Protein AF-A0A1V6X4Z8-F1 (afdb_monomer_lite)

Radius of gyration: 15.64 Å; chains: 1; bounding box: 37×30×47 Å

InterPro domains:
  IPR036249 Thioredoxin-like superfamily [SSF52833] (10-102)

Secondary structure (DSSP, 8-state):
-HHHHHHHHHHHHHHHTTT----------TTSHHHHHHHHHHHHHHHH-GGGHHHHHHHHHHHGGGGSHHHHTT--HHHHHHHHHHHHHHTT--HHHHHHHHPPPSS--TT-

Structure (mmCIF, N/CA/C/O backbone):
data_AF-A0A1V6X4Z8-F1
#
_entry.id   AF-A0A1V6X4Z8-F1
#
loop_
_atom_site.group_PDB
_atom_site.id
_atom_site.type_symbol
_atom_site.label_atom_id
_atom_site.label_alt_id
_atom_site.label_comp_id
_atom_site.label_asym_id
_atom_site.label_entity_id
_atom_site.label_seq_id
_atom_site.pdbx_PDB_ins_code
_atom_site.Cartn_x
_atom_site.Cartn_y
_atom_site.Cartn_z
_atom_site.occupancy
_atom_site.B_iso_or_equiv
_atom_site.auth_seq_id
_atom_site.auth_comp_id
_atom_site.auth_asym_id
_atom_site.auth_atom_id
_atom_site.pdbx_PDB_model_num
ATOM 1 N N . MET A 1 1 ? -2.465 15.515 10.357 1.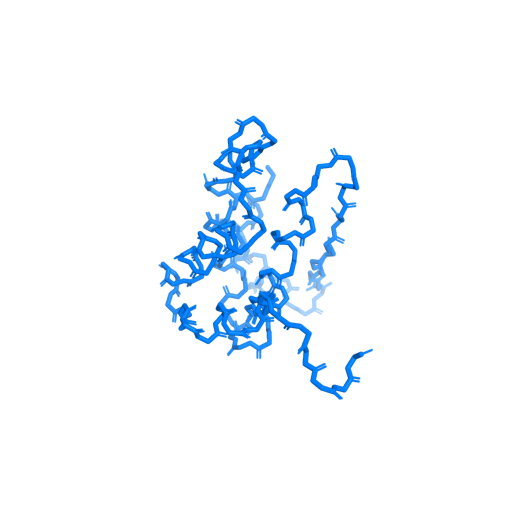00 78.69 1 MET A N 1
ATOM 2 C CA . MET A 1 1 ? -3.866 15.047 10.347 1.00 78.69 1 MET A CA 1
ATOM 3 C C . MET A 1 1 ? -3.973 13.530 10.494 1.00 78.69 1 MET A C 1
ATOM 5 O O . MET A 1 1 ? -4.491 13.110 11.516 1.00 78.69 1 MET A O 1
ATOM 9 N N . PHE A 1 2 ? -3.448 12.708 9.569 1.00 87.94 2 PHE A N 1
ATOM 10 C CA . PHE A 1 2 ? -3.600 11.241 9.659 1.00 87.94 2 PHE A CA 1
ATOM 11 C C . PHE A 1 2 ? -3.099 10.641 10.985 1.00 87.94 2 PHE A C 1
ATOM 13 O O . PHE A 1 2 ? -3.842 9.923 11.639 1.00 87.94 2 PHE A O 1
ATOM 20 N N . ASN A 1 3 ? -1.889 10.996 11.436 1.00 86.38 3 ASN A N 1
ATOM 21 C CA . ASN A 1 3 ? -1.339 10.481 12.701 1.00 86.38 3 ASN A CA 1
ATOM 22 C C . ASN A 1 3 ? -2.228 10.803 13.909 1.00 86.38 3 ASN A C 1
ATOM 24 O O . ASN A 1 3 ? -2.407 9.960 14.777 1.00 86.38 3 ASN A O 1
ATOM 28 N N . THR A 1 4 ? -2.807 12.005 13.946 1.00 89.44 4 THR A N 1
ATOM 29 C CA . THR A 1 4 ? -3.739 12.420 14.999 1.00 89.44 4 THR A CA 1
ATOM 30 C C . THR A 1 4 ? -4.994 11.555 14.990 1.00 89.44 4 THR A C 1
ATOM 32 O O . THR A 1 4 ? -5.424 11.098 16.043 1.00 89.44 4 THR A O 1
ATOM 35 N N . PHE A 1 5 ? -5.564 11.309 13.807 1.00 89.69 5 PHE A N 1
ATOM 36 C CA . PHE A 1 5 ? -6.721 10.431 13.663 1.00 89.69 5 PHE A CA 1
ATOM 37 C C . PHE A 1 5 ? -6.385 8.998 14.096 1.00 89.69 5 PHE A C 1
ATOM 39 O O . PHE A 1 5 ? -7.090 8.434 14.921 1.00 89.69 5 PHE A O 1
ATOM 46 N N . TYR A 1 6 ? -5.282 8.435 13.600 1.00 91.00 6 TYR A N 1
ATOM 47 C CA . TYR A 1 6 ? -4.884 7.064 13.910 1.00 91.00 6 TYR A CA 1
ATOM 48 C C . TYR A 1 6 ? -4.588 6.861 15.404 1.00 91.00 6 TYR A C 1
ATOM 50 O O . TYR A 1 6 ? -5.061 5.891 15.989 1.00 91.00 6 TYR A O 1
ATOM 58 N N . ALA A 1 7 ? -3.883 7.802 16.044 1.00 91.12 7 ALA A N 1
ATOM 59 C CA . ALA A 1 7 ? -3.572 7.736 17.473 1.00 91.12 7 ALA A CA 1
ATOM 60 C C . ALA A 1 7 ? -4.827 7.773 18.363 1.00 91.12 7 ALA A C 1
ATOM 62 O O . ALA A 1 7 ? -4.879 7.084 19.376 1.00 91.12 7 ALA A O 1
ATOM 63 N N . ASN A 1 8 ? -5.847 8.543 17.972 1.00 90.56 8 ASN A N 1
ATOM 64 C CA . ASN A 1 8 ? -7.102 8.663 18.723 1.00 90.56 8 ASN A CA 1
ATOM 65 C C . ASN A 1 8 ? -8.198 7.697 18.243 1.00 90.56 8 ASN A C 1
ATOM 67 O O . ASN A 1 8 ? -9.275 7.647 18.836 1.00 90.56 8 ASN A O 1
ATOM 71 N N . GLY A 1 9 ? -7.938 6.925 17.184 1.00 87.06 9 GLY A N 1
ATOM 72 C CA . GLY A 1 9 ? -8.888 5.997 16.573 1.00 87.06 9 GLY A CA 1
ATOM 73 C C . GLY A 1 9 ? -9.509 5.014 17.570 1.00 87.06 9 GLY A C 1
ATOM 74 O O . GLY A 1 9 ? -10.735 4.909 17.588 1.00 87.06 9 GLY A O 1
ATOM 75 N N . PRO A 1 10 ? -8.722 4.349 18.443 1.00 87.19 10 PRO A N 1
ATOM 76 C CA . PRO A 1 10 ? -9.264 3.459 19.469 1.00 87.19 10 PRO A CA 1
ATOM 77 C C . PRO A 1 10 ? -10.234 4.158 20.428 1.00 87.19 10 PRO A C 1
ATOM 79 O O . PRO A 1 10 ? -11.319 3.638 20.675 1.00 87.19 10 PRO A O 1
ATOM 82 N N . THR A 1 11 ? -9.894 5.359 20.906 1.00 89.44 11 THR A N 1
ATOM 83 C CA . THR A 1 11 ? -10.759 6.151 21.795 1.00 89.44 11 THR A CA 1
ATOM 84 C C . THR A 1 11 ? -12.074 6.512 21.110 1.00 89.44 11 THR A C 1
ATOM 86 O O . THR A 1 11 ? -13.146 6.348 21.689 1.00 89.44 11 THR A O 1
ATOM 89 N N . VAL A 1 12 ? -12.003 6.964 19.854 1.00 88.50 12 VAL A N 1
ATOM 90 C CA . VAL A 1 12 ? -13.185 7.320 19.059 1.00 88.50 12 VAL A CA 1
ATOM 91 C C . VAL A 1 12 ? -14.069 6.096 18.814 1.00 88.50 12 VAL A C 1
ATOM 93 O O . VAL A 1 12 ? -15.282 6.173 19.001 1.00 88.50 12 VAL A O 1
ATOM 96 N N . ALA A 1 13 ? -13.474 4.959 18.448 1.00 87.25 13 ALA A N 1
ATOM 97 C CA . ALA A 1 13 ? -14.202 3.711 18.257 1.00 87.25 13 ALA A CA 1
ATOM 98 C C . ALA A 1 13 ? -14.869 3.249 19.562 1.00 87.25 13 ALA A C 1
ATOM 100 O O . ALA A 1 13 ? -16.049 2.924 19.554 1.00 87.25 13 ALA A O 1
ATOM 101 N N . GLN A 1 14 ? -14.159 3.281 20.692 1.00 90.88 14 GLN A N 1
ATOM 102 C CA . GLN A 1 14 ? -14.699 2.855 21.984 1.00 90.88 14 GLN A CA 1
ATOM 103 C C . GLN A 1 14 ? -15.866 3.734 22.458 1.00 90.88 14 GLN A C 1
ATOM 105 O O . GLN A 1 14 ? -16.848 3.215 22.981 1.00 90.88 14 GLN A O 1
ATOM 110 N N . GLN A 1 15 ? -15.769 5.055 22.289 1.00 94.62 15 GLN A N 1
ATOM 111 C CA . GLN A 1 15 ? -16.773 5.995 22.801 1.00 94.62 15 GLN A CA 1
ATOM 112 C C . GLN A 1 15 ? -17.981 6.170 21.871 1.00 94.62 15 GLN A C 1
ATOM 114 O O . GLN A 1 15 ? -19.080 6.455 22.347 1.00 94.62 15 GLN A O 1
ATOM 119 N N . TYR A 1 16 ? -17.793 6.021 20.555 1.00 94.06 16 TYR A N 1
ATOM 120 C CA . TYR A 1 16 ? -18.787 6.432 19.560 1.00 94.06 16 TYR A CA 1
ATOM 121 C C . TYR A 1 16 ? -19.139 5.355 18.526 1.00 94.06 16 TYR A C 1
ATOM 123 O O . TYR A 1 16 ? -19.816 5.681 17.552 1.00 94.06 16 TYR A O 1
ATOM 131 N N . CYS A 1 17 ? -18.756 4.084 18.714 1.00 91.31 17 CYS A N 1
ATOM 132 C CA . CYS A 1 17 ? -19.006 3.011 17.733 1.00 91.31 17 CYS A CA 1
ATOM 133 C C . CYS A 1 17 ? -20.463 2.901 17.256 1.00 91.31 17 CYS A C 1
ATOM 135 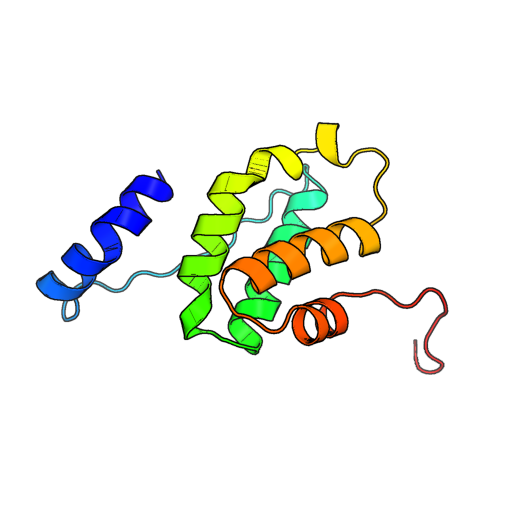O O . CYS A 1 17 ? -20.691 2.558 16.102 1.00 91.31 17 CYS A O 1
ATOM 137 N N . SER A 1 18 ? -21.448 3.205 18.109 1.00 94.88 18 SER A N 1
ATOM 138 C CA . SER A 1 18 ? -22.870 3.113 17.754 1.00 94.88 18 SER A CA 1
ATOM 139 C C . SER A 1 18 ? -23.435 4.364 17.066 1.00 94.88 18 SER A C 1
ATOM 141 O O . SER A 1 18 ? -24.593 4.357 16.659 1.00 94.88 18 SER A O 1
ATOM 143 N N . ARG A 1 19 ? -22.666 5.459 16.986 1.00 96.06 19 ARG A N 1
ATOM 144 C CA . ARG A 1 19 ? -23.124 6.769 16.473 1.00 96.06 19 ARG A CA 1
ATOM 145 C C . ARG A 1 19 ? -22.238 7.338 15.369 1.00 96.06 19 ARG A C 1
ATOM 147 O O . ARG A 1 19 ? -22.639 8.287 14.705 1.00 96.06 19 ARG A O 1
ATOM 154 N N . LEU A 1 20 ? -21.034 6.798 15.198 1.00 91.75 20 LEU A N 1
ATOM 155 C CA . LEU A 1 20 ? -20.039 7.295 14.264 1.00 91.75 20 LEU A CA 1
ATOM 156 C C . LEU A 1 20 ? -19.463 6.143 13.446 1.00 91.75 20 LEU A C 1
ATOM 158 O O . LEU A 1 20 ? -18.920 5.184 13.991 1.00 91.75 20 LEU A O 1
ATOM 162 N N . GLN A 1 21 ? -19.505 6.299 12.127 1.00 90.75 21 GLN A N 1
ATOM 163 C CA . GLN A 1 21 ? -18.805 5.439 11.185 1.00 90.75 21 GLN A CA 1
ATOM 164 C C . GLN A 1 21 ? -17.707 6.241 10.492 1.00 90.75 21 GLN A C 1
ATOM 166 O O . GLN A 1 21 ? -17.946 7.338 9.989 1.00 90.75 21 GLN A O 1
ATOM 171 N N . VAL A 1 22 ? -16.502 5.675 10.431 1.00 88.94 22 VAL A N 1
ATOM 172 C CA . VAL A 1 22 ? -15.396 6.261 9.672 1.00 88.94 22 VAL A CA 1
ATOM 173 C C . VAL A 1 22 ? -15.273 5.558 8.329 1.00 88.94 22 VAL A C 1
ATOM 175 O O . VAL A 1 22 ? -15.176 4.335 8.265 1.00 88.94 22 VAL A O 1
ATOM 178 N N . ILE A 1 23 ? -15.223 6.348 7.258 1.00 90.50 23 ILE A N 1
ATOM 179 C CA . ILE A 1 23 ? -15.006 5.869 5.893 1.00 90.50 23 ILE A CA 1
ATOM 180 C C . ILE A 1 23 ? -13.708 6.487 5.373 1.00 90.50 23 ILE A C 1
ATOM 182 O O . ILE A 1 23 ? -13.598 7.707 5.259 1.00 90.50 23 ILE A O 1
ATOM 186 N N . PHE A 1 24 ? -12.730 5.649 5.030 1.00 91.62 24 PHE A N 1
ATOM 187 C CA . PHE A 1 24 ? -11.522 6.094 4.339 1.00 91.62 24 PHE A CA 1
ATOM 188 C C . PHE A 1 24 ? -11.776 6.118 2.830 1.00 91.62 24 PHE A C 1
ATOM 190 O O . PHE A 1 24 ? -12.015 5.074 2.224 1.00 91.62 24 PHE A O 1
ATOM 197 N N . ARG A 1 25 ? -11.725 7.303 2.214 1.00 93.81 25 ARG A N 1
ATOM 198 C CA . ARG A 1 25 ? -11.840 7.463 0.758 1.00 93.81 25 ARG A CA 1
ATOM 199 C C . ARG A 1 25 ? -10.483 7.836 0.180 1.00 93.81 25 ARG A C 1
ATOM 201 O O . ARG A 1 25 ? -9.922 8.870 0.529 1.00 93.81 25 ARG A O 1
ATOM 208 N N . GLN A 1 26 ? -9.962 6.971 -0.682 1.00 92.56 26 GLN A N 1
ATOM 209 C CA . GLN A 1 26 ? -8.709 7.215 -1.389 1.00 92.56 26 GLN A CA 1
ATOM 210 C C . GLN A 1 26 ? -8.908 8.370 -2.379 1.00 92.56 26 GLN A C 1
ATOM 212 O O . GLN A 1 26 ? -9.810 8.301 -3.210 1.00 92.56 26 GLN A O 1
ATOM 217 N N . GLN A 1 27 ? -8.083 9.415 -2.288 1.00 94.69 27 GLN A N 1
ATOM 218 C CA . GLN A 1 27 ? -8.085 10.531 -3.234 1.00 94.69 27 GLN A CA 1
ATOM 219 C C . GLN A 1 27 ? -6.817 10.468 -4.080 1.00 94.69 27 GLN A C 1
ATOM 221 O O . GLN A 1 27 ? -5.772 10.975 -3.674 1.00 94.69 27 GLN A O 1
ATOM 226 N N . ILE A 1 28 ? -6.929 9.853 -5.256 1.00 95.06 28 ILE A N 1
ATOM 227 C CA . ILE A 1 28 ? -5.823 9.771 -6.210 1.00 95.06 28 ILE A CA 1
ATOM 228 C C . ILE A 1 28 ? -5.555 11.176 -6.757 1.00 95.06 28 ILE A C 1
ATOM 230 O O . ILE A 1 28 ? -6.467 11.854 -7.233 1.00 95.06 28 ILE A O 1
ATOM 234 N N . GLN A 1 29 ? -4.303 11.617 -6.676 1.00 93.81 29 GLN A N 1
ATOM 235 C CA . GLN A 1 29 ? -3.848 12.897 -7.213 1.00 93.81 29 GLN A CA 1
ATOM 236 C C . GLN A 1 29 ? -3.099 12.637 -8.525 1.00 93.81 29 GLN A C 1
ATOM 238 O O . GLN A 1 29 ? -1.932 12.255 -8.477 1.00 93.81 29 GLN A O 1
ATOM 243 N N . PRO A 1 30 ? -3.734 12.812 -9.700 1.00 92.06 30 PRO A N 1
ATOM 244 C CA . PRO A 1 30 ? -3.182 12.350 -10.978 1.00 92.06 30 PRO A CA 1
ATOM 245 C C . PRO A 1 30 ? -1.889 13.061 -11.403 1.00 92.06 30 PRO A C 1
ATOM 247 O O . PRO A 1 30 ? -1.165 12.550 -12.250 1.00 92.06 30 PRO A O 1
ATOM 250 N N . TRP A 1 31 ? -1.571 14.212 -10.806 1.00 94.50 31 TRP A N 1
ATOM 251 C CA . TRP A 1 31 ? -0.304 14.917 -11.019 1.00 94.50 31 TRP A CA 1
ATOM 252 C C . TRP A 1 31 ? 0.874 14.331 -10.216 1.00 94.50 31 TRP A C 1
ATOM 254 O O . TRP A 1 31 ? 2.005 14.758 -10.420 1.00 94.50 31 TRP A O 1
ATOM 264 N N . HIS A 1 32 ? 0.627 13.351 -9.340 1.00 95.19 32 HIS A N 1
ATOM 265 C CA . HIS A 1 32 ? 1.646 12.575 -8.629 1.00 95.19 32 HIS A CA 1
ATOM 266 C C . HIS A 1 32 ? 1.532 11.094 -9.037 1.00 95.19 32 HIS A C 1
ATOM 268 O O . HIS A 1 32 ? 0.694 10.378 -8.481 1.00 95.19 32 HIS A O 1
ATOM 274 N N . PRO A 1 33 ? 2.350 10.586 -9.981 1.00 93.88 33 PRO A N 1
ATOM 275 C CA . PRO A 1 33 ? 2.225 9.216 -10.496 1.00 93.88 33 PRO A CA 1
ATOM 276 C C . PRO A 1 33 ? 2.256 8.128 -9.412 1.00 93.88 33 PRO A C 1
ATOM 278 O O . PRO A 1 33 ? 1.548 7.123 -9.498 1.00 93.88 33 PRO A O 1
ATOM 281 N N . SER A 1 34 ? 3.031 8.345 -8.348 1.00 95.81 34 SER A N 1
ATOM 282 C CA . SER A 1 34 ? 3.126 7.423 -7.213 1.00 95.81 34 SER A CA 1
ATOM 283 C C . SER A 1 34 ? 1.856 7.349 -6.361 1.00 95.81 34 SER A C 1
ATOM 285 O O . SER A 1 34 ? 1.685 6.376 -5.623 1.00 95.81 34 SER A O 1
ATOM 287 N N . SER A 1 35 ? 0.946 8.328 -6.470 1.00 96.62 35 SER A N 1
ATOM 288 C CA . SER A 1 35 ? -0.333 8.338 -5.755 1.00 96.62 35 SER A CA 1
ATOM 289 C C . SER A 1 35 ? -1.150 7.100 -6.110 1.00 96.62 35 SER A C 1
ATOM 291 O O . SER A 1 35 ? -1.552 6.363 -5.210 1.00 96.62 35 SER A O 1
ATOM 293 N N . THR A 1 36 ? -1.320 6.810 -7.403 1.00 97.12 36 THR A N 1
ATOM 294 C CA . THR A 1 36 ? -2.038 5.614 -7.867 1.00 97.12 36 THR A CA 1
ATOM 295 C C . THR A 1 36 ? -1.430 4.342 -7.280 1.00 97.12 36 THR A C 1
ATOM 297 O O . THR A 1 36 ? -2.154 3.536 -6.700 1.00 97.12 36 THR A O 1
ATOM 300 N N . LEU A 1 37 ? -0.099 4.216 -7.319 1.00 97.94 37 LEU A N 1
ATOM 301 C CA . LEU A 1 37 ? 0.612 3.026 -6.838 1.00 97.94 37 LEU A CA 1
ATOM 302 C C . LEU A 1 37 ? 0.406 2.800 -5.335 1.00 97.94 37 LEU A C 1
ATOM 304 O O . LEU A 1 37 ? 0.144 1.682 -4.888 1.00 97.94 37 LEU A O 1
ATOM 308 N N . ALA A 1 38 ? 0.479 3.874 -4.546 1.00 97.81 38 ALA A N 1
ATOM 309 C CA . ALA A 1 38 ? 0.216 3.834 -3.112 1.00 97.81 38 ALA A CA 1
ATOM 310 C C . ALA A 1 38 ? -1.230 3.402 -2.802 1.00 97.81 38 ALA A C 1
ATOM 312 O O . ALA A 1 38 ? -1.462 2.622 -1.873 1.00 97.81 38 ALA A O 1
ATOM 313 N N . HIS A 1 39 ? -2.195 3.874 -3.594 1.00 97.88 39 HIS A N 1
ATOM 314 C CA . HIS A 1 39 ? -3.606 3.535 -3.429 1.00 97.88 39 HIS A CA 1
ATOM 315 C C . HIS A 1 39 ? -3.931 2.090 -3.836 1.00 97.88 39 HIS A C 1
ATOM 317 O O . HIS A 1 39 ? -4.714 1.426 -3.148 1.00 97.88 39 HIS A O 1
ATOM 323 N N . GLU A 1 40 ? -3.299 1.573 -4.892 1.00 98.19 40 GLU A N 1
ATOM 324 C CA . GLU A 1 40 ? -3.384 0.159 -5.281 1.00 98.19 40 GLU A CA 1
ATOM 325 C C . GLU A 1 40 ? -2.810 -0.748 -4.188 1.00 9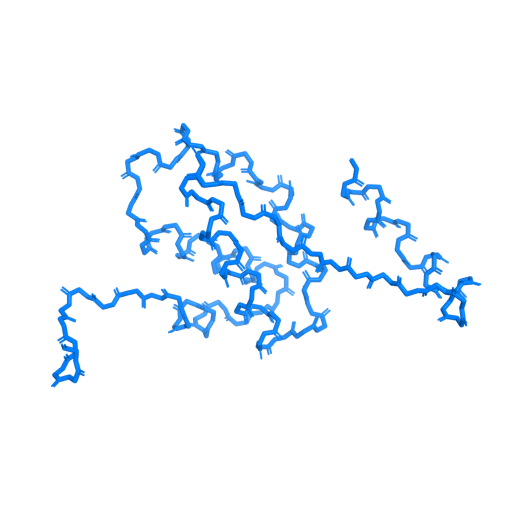8.19 40 GLU A C 1
ATOM 327 O O . GLU A 1 40 ? -3.442 -1.737 -3.821 1.00 98.19 40 GLU A O 1
ATOM 332 N N . ALA A 1 41 ? -1.674 -0.380 -3.583 1.00 98.50 41 ALA A N 1
ATOM 333 C CA . ALA A 1 41 ? -1.128 -1.122 -2.446 1.00 98.50 41 ALA A CA 1
ATOM 334 C C . ALA A 1 41 ? -2.085 -1.129 -1.240 1.00 98.50 41 ALA A C 1
ATOM 336 O O . ALA A 1 41 ? -2.268 -2.169 -0.605 1.00 98.50 41 ALA A O 1
ATOM 337 N N . GLY A 1 42 ? -2.760 -0.008 -0.960 1.00 98.19 42 GLY A N 1
ATOM 338 C CA . GLY A 1 42 ? -3.827 0.047 0.045 1.00 98.19 42 GLY A CA 1
ATOM 339 C C . GLY A 1 42 ? -4.998 -0.891 -0.268 1.00 98.19 42 GLY A C 1
ATOM 340 O O . GLY A 1 42 ? -5.485 -1.584 0.627 1.00 98.19 42 GLY A O 1
ATOM 341 N N . ALA A 1 43 ? -5.413 -0.971 -1.534 1.00 98.31 43 ALA A N 1
ATOM 342 C CA . ALA A 1 43 ? -6.459 -1.891 -1.979 1.00 98.31 43 ALA A CA 1
ATOM 343 C C . ALA A 1 43 ? -6.023 -3.366 -1.882 1.00 98.31 43 ALA A C 1
ATOM 345 O O . ALA A 1 43 ? -6.804 -4.209 -1.440 1.00 98.31 43 ALA A O 1
ATOM 346 N N . ALA A 1 44 ? -4.769 -3.680 -2.222 1.00 98.69 44 ALA A N 1
ATOM 347 C CA . ALA A 1 44 ? -4.205 -5.020 -2.065 1.00 98.69 44 ALA A CA 1
ATOM 348 C C . ALA A 1 44 ? -4.183 -5.459 -0.591 1.00 98.69 44 ALA A C 1
ATOM 350 O O . ALA A 1 44 ? -4.562 -6.588 -0.280 1.00 98.69 44 ALA A O 1
ATOM 351 N N . VAL A 1 45 ? -3.821 -4.558 0.331 1.00 98.69 45 VAL A N 1
ATOM 352 C CA . VAL A 1 45 ? -3.893 -4.831 1.776 1.00 98.69 45 VAL A CA 1
ATOM 353 C C . VAL A 1 45 ? -5.336 -5.049 2.230 1.00 98.69 45 VAL A C 1
ATOM 355 O O . VAL A 1 45 ? -5.583 -6.018 2.937 1.00 98.69 45 VAL A O 1
ATOM 358 N N . LEU A 1 46 ? -6.300 -4.229 1.791 1.00 97.81 46 LEU A N 1
ATOM 359 C CA . LEU A 1 46 ? -7.722 -4.458 2.098 1.00 97.81 46 LEU A CA 1
ATOM 360 C C . LEU A 1 46 ? -8.207 -5.835 1.634 1.00 97.81 46 LEU A C 1
ATOM 362 O O . LEU A 1 46 ? -8.981 -6.476 2.338 1.00 97.81 46 LEU A O 1
ATOM 366 N N . ARG A 1 47 ? -7.748 -6.289 0.462 1.00 98.44 47 ARG A N 1
ATOM 367 C CA . ARG A 1 47 ? -8.105 -7.598 -0.096 1.00 98.44 47 ARG A CA 1
ATOM 368 C C . ARG A 1 47 ? -7.510 -8.763 0.699 1.00 98.44 47 ARG A C 1
ATOM 370 O O . ARG A 1 47 ? -8.164 -9.793 0.817 1.00 98.44 47 ARG A O 1
ATOM 377 N N . LEU A 1 48 ? -6.275 -8.632 1.183 1.00 98.56 48 LEU A N 1
ATOM 378 C CA . LEU A 1 48 ? -5.538 -9.729 1.824 1.00 98.56 48 LEU A CA 1
ATOM 379 C C . LEU A 1 48 ? -5.691 -9.773 3.349 1.00 98.56 48 LEU A C 1
ATOM 381 O O . LEU A 1 48 ? -5.675 -10.858 3.922 1.00 98.56 48 LEU A O 1
ATOM 385 N N . ALA A 1 49 ? -5.771 -8.610 3.990 1.00 98.44 49 ALA A N 1
ATOM 386 C CA . ALA A 1 49 ? -5.725 -8.436 5.439 1.00 98.44 49 ALA A CA 1
ATOM 387 C C . ALA A 1 49 ? -6.446 -7.126 5.832 1.00 98.44 49 ALA A C 1
ATOM 389 O O . ALA A 1 49 ? -5.796 -6.136 6.195 1.00 98.44 49 ALA A O 1
ATOM 390 N N . PRO A 1 50 ? -7.787 -7.058 5.714 1.00 97.31 50 PRO A N 1
ATOM 391 C CA . PRO A 1 50 ? -8.555 -5.836 5.972 1.00 97.31 50 PRO A CA 1
ATOM 392 C C . PRO A 1 50 ? -8.335 -5.265 7.383 1.00 97.31 50 PRO A C 1
ATOM 394 O O . PRO A 1 50 ? -8.297 -4.047 7.562 1.00 97.31 50 PRO A O 1
ATOM 397 N N . GLU A 1 51 ? -8.097 -6.119 8.377 1.00 96.44 51 GLU A N 1
ATOM 398 C CA . GLU A 1 51 ? -7.764 -5.744 9.754 1.00 96.44 51 GLU A CA 1
ATOM 399 C C . GLU A 1 51 ? -6.420 -5.003 9.880 1.00 96.44 51 GLU A C 1
ATOM 401 O O . GLU A 1 51 ? -6.193 -4.278 10.851 1.00 96.44 51 GLU A O 1
ATOM 406 N N . LYS A 1 52 ? -5.536 -5.131 8.882 1.00 97.94 52 LYS A N 1
ATOM 407 C CA . LYS A 1 52 ? -4.229 -4.459 8.819 1.00 97.94 52 LYS A CA 1
ATOM 408 C C . LYS A 1 52 ? -4.253 -3.137 8.067 1.00 97.94 52 LYS A C 1
ATOM 410 O O . LYS A 1 52 ? -3.267 -2.404 8.125 1.00 97.94 52 LYS A O 1
ATOM 415 N N . PHE A 1 53 ? -5.356 -2.782 7.409 1.00 96.75 53 PHE A N 1
ATOM 416 C CA . PHE A 1 53 ? -5.422 -1.600 6.547 1.00 96.75 53 PHE A CA 1
ATOM 417 C C . PHE A 1 53 ? -5.015 -0.296 7.249 1.00 96.75 53 PHE A C 1
ATOM 419 O O . PHE A 1 53 ? -4.239 0.494 6.706 1.00 96.75 53 PHE A O 1
ATOM 426 N N . TRP A 1 54 ? -5.499 -0.072 8.472 1.00 95.19 54 TRP A N 1
ATOM 427 C CA . TRP A 1 54 ? -5.177 1.143 9.224 1.00 95.19 54 TRP A CA 1
ATOM 428 C C . TRP A 1 54 ? -3.714 1.174 9.684 1.00 95.19 54 TRP A C 1
ATOM 430 O O . TRP A 1 54 ? -3.080 2.226 9.611 1.00 95.19 54 TRP A O 1
ATOM 440 N N . GLN A 1 55 ? -3.161 0.023 10.085 1.00 96.50 55 GLN A N 1
ATOM 441 C CA . GLN A 1 55 ? -1.744 -0.120 10.446 1.00 96.50 55 GLN A CA 1
ATOM 442 C C . GLN A 1 55 ? -0.845 0.139 9.231 1.00 96.50 55 GLN A C 1
ATOM 444 O O . GLN A 1 55 ? 0.094 0.930 9.315 1.00 96.50 55 GLN A O 1
ATOM 449 N N . PHE A 1 56 ? -1.172 -0.465 8.084 1.00 97.94 56 PHE A N 1
ATOM 450 C CA . PHE A 1 56 ? -0.490 -0.223 6.813 1.00 97.94 56 PHE A CA 1
ATOM 451 C C . PHE A 1 56 ? -0.545 1.255 6.423 1.00 97.94 56 PHE A C 1
ATOM 453 O O . PHE A 1 56 ? 0.488 1.851 6.128 1.00 97.94 56 PHE A O 1
ATOM 460 N N . SER A 1 57 ? -1.732 1.866 6.480 1.00 96.94 57 SER A N 1
ATOM 461 C CA . SER A 1 57 ? -1.906 3.284 6.168 1.00 96.94 57 SER A CA 1
ATOM 462 C C . SER A 1 57 ? -1.028 4.153 7.073 1.00 96.94 57 SER A C 1
ATOM 464 O O . SER A 1 57 ? -0.329 5.032 6.578 1.00 96.94 57 SER A O 1
ATOM 466 N N . ALA A 1 58 ? -0.971 3.875 8.379 1.00 96.06 58 ALA A N 1
ATOM 467 C CA . ALA A 1 58 ? -0.079 4.583 9.298 1.00 96.06 58 ALA A CA 1
ATOM 468 C C . ALA A 1 58 ? 1.403 4.439 8.919 1.00 96.06 58 ALA A C 1
ATOM 470 O O . ALA A 1 58 ? 2.106 5.449 8.846 1.00 96.06 58 ALA A O 1
ATOM 471 N N . ALA A 1 59 ? 1.867 3.223 8.616 1.00 97.31 59 ALA A N 1
ATOM 472 C CA . ALA A 1 59 ? 3.241 2.974 8.175 1.00 97.31 59 ALA A CA 1
ATOM 473 C C . ALA A 1 59 ? 3.567 3.689 6.847 1.00 97.31 59 ALA A C 1
ATOM 475 O O . ALA A 1 59 ? 4.642 4.279 6.684 1.00 97.31 59 ALA A O 1
ATOM 476 N N . LEU A 1 60 ? 2.615 3.714 5.913 1.00 97.19 60 LEU A N 1
ATOM 477 C CA . LEU A 1 60 ? 2.740 4.431 4.649 1.00 97.19 60 LEU A CA 1
ATOM 478 C C . LEU A 1 60 ? 2.812 5.949 4.873 1.00 97.19 60 LEU A C 1
ATOM 480 O O . LEU A 1 60 ? 3.703 6.604 4.342 1.00 97.19 60 LEU A O 1
ATOM 484 N N . PHE A 1 61 ? 1.949 6.523 5.717 1.00 95.62 61 PHE A N 1
ATOM 485 C CA . PHE A 1 61 ? 1.999 7.950 6.062 1.00 95.62 61 PHE A CA 1
ATOM 486 C C . PHE A 1 61 ? 3.302 8.347 6.773 1.00 95.62 61 PHE A C 1
ATOM 488 O O . PHE A 1 61 ? 3.792 9.458 6.551 1.00 95.62 61 PHE A O 1
ATOM 495 N N . GLN A 1 62 ? 3.886 7.462 7.587 1.00 95.88 62 GLN A N 1
ATOM 496 C CA . GLN A 1 62 ? 5.190 7.681 8.227 1.00 95.88 62 GLN A CA 1
ATOM 497 C C . GLN A 1 62 ? 6.336 7.726 7.205 1.00 95.88 62 GLN A C 1
ATOM 499 O O . GLN A 1 62 ? 7.243 8.547 7.330 1.00 95.88 62 GLN A O 1
ATOM 504 N N . THR A 1 63 ? 6.272 6.894 6.163 1.00 95.69 63 THR A N 1
ATOM 505 C CA . THR A 1 63 ? 7.329 6.750 5.143 1.00 95.69 63 THR A CA 1
ATOM 506 C C . THR A 1 63 ? 7.040 7.486 3.828 1.00 95.69 63 THR A C 1
ATOM 508 O O . THR A 1 63 ? 7.859 7.451 2.906 1.00 95.69 63 THR A O 1
ATOM 511 N N . ARG A 1 64 ? 5.920 8.221 3.744 1.00 94.38 64 ARG A N 1
ATOM 512 C CA . ARG A 1 64 ? 5.380 8.839 2.517 1.00 94.38 64 ARG A CA 1
ATOM 513 C C . ARG A 1 64 ? 6.361 9.697 1.726 1.00 94.38 64 ARG A C 1
ATOM 515 O O . ARG A 1 64 ? 6.288 9.714 0.507 1.00 94.38 64 ARG A O 1
ATOM 522 N N . ARG A 1 65 ? 7.298 10.379 2.401 1.00 96.50 65 ARG A N 1
ATOM 523 C CA . ARG A 1 65 ? 8.309 11.218 1.730 1.00 96.50 65 ARG A CA 1
ATOM 524 C C . ARG A 1 65 ? 9.147 10.417 0.739 1.00 96.50 65 ARG A C 1
ATOM 526 O O . ARG A 1 65 ? 9.527 10.953 -0.289 1.00 96.50 65 ARG A O 1
ATOM 533 N N . SER A 1 66 ? 9.370 9.135 1.023 1.00 97.44 66 SER A N 1
ATOM 534 C CA . SER A 1 66 ? 10.121 8.235 0.148 1.00 97.44 66 SER A CA 1
ATOM 535 C C . SER A 1 66 ? 9.375 7.871 -1.146 1.00 97.44 66 SER A C 1
ATOM 537 O O . SER A 1 66 ? 9.982 7.299 -2.047 1.00 97.44 66 SER A O 1
ATOM 539 N N . PHE A 1 67 ? 8.088 8.217 -1.244 1.00 97.06 67 PHE A N 1
ATOM 540 C CA . PHE A 1 67 ? 7.229 8.002 -2.408 1.00 97.06 67 PHE A CA 1
ATOM 541 C C . PHE A 1 67 ? 6.812 9.316 -3.088 1.00 97.06 67 PHE A C 1
ATOM 543 O O . PHE A 1 67 ? 5.965 9.298 -3.974 1.00 97.06 67 PHE A O 1
ATOM 550 N N . PHE A 1 68 ? 7.365 10.464 -2.684 1.00 96.81 68 PHE A N 1
ATOM 551 C CA . PHE A 1 68 ? 7.155 11.723 -3.408 1.00 96.81 68 PHE A CA 1
ATOM 552 C C . PHE A 1 68 ? 7.894 11.701 -4.746 1.00 96.81 68 PHE A C 1
ATOM 554 O O . PHE A 1 68 ? 8.894 10.997 -4.866 1.00 96.81 68 PHE A O 1
ATOM 561 N N . ASP A 1 69 ? 7.446 12.507 -5.711 1.00 96.69 69 ASP A N 1
ATOM 562 C CA . ASP A 1 69 ? 7.934 12.483 -7.099 1.00 96.69 69 ASP A CA 1
ATOM 563 C C . ASP A 1 69 ? 9.466 12.494 -7.195 1.00 96.69 69 ASP A C 1
ATOM 565 O O . ASP A 1 69 ? 10.063 11.622 -7.819 1.00 96.69 69 ASP A O 1
ATOM 569 N N . VAL A 1 70 ? 10.125 13.401 -6.468 1.00 96.94 70 VAL A N 1
ATOM 570 C CA . VAL A 1 70 ? 11.597 13.502 -6.414 1.00 96.94 70 VAL A CA 1
ATOM 571 C C . VAL A 1 70 ? 12.295 12.227 -5.923 1.00 96.94 70 VAL A C 1
ATOM 573 O O . VAL A 1 70 ? 13.433 11.975 -6.301 1.00 96.94 70 VAL A O 1
ATOM 576 N N . SER A 1 71 ? 11.643 11.417 -5.085 1.00 97.69 71 SER A N 1
ATOM 577 C CA . SER A 1 71 ? 12.206 10.169 -4.544 1.00 97.69 71 SER A CA 1
ATOM 578 C C . SER A 1 71 ? 11.999 8.951 -5.445 1.00 97.69 71 SER A C 1
ATOM 580 O O . SER A 1 71 ? 12.624 7.920 -5.202 1.00 97.69 71 SER A O 1
ATOM 582 N N . VAL A 1 72 ? 11.120 9.042 -6.446 1.00 97.12 72 VAL A N 1
ATOM 583 C CA . VAL A 1 72 ? 10.764 7.922 -7.338 1.00 97.12 72 VAL A CA 1
ATOM 584 C C . VAL A 1 72 ? 10.920 8.265 -8.821 1.00 97.12 72 VAL A C 1
ATOM 586 O O . VAL A 1 72 ? 10.561 7.460 -9.669 1.00 97.12 72 VAL A O 1
ATOM 589 N N . VAL A 1 73 ? 11.481 9.433 -9.149 1.00 96.56 73 VAL A N 1
ATOM 590 C CA . VAL A 1 73 ? 11.565 9.963 -10.523 1.00 96.56 73 VAL A CA 1
ATOM 591 C C . VAL A 1 73 ? 12.215 9.002 -11.528 1.00 96.56 73 VAL A C 1
ATOM 593 O O . VAL A 1 73 ? 11.815 8.973 -12.685 1.00 96.56 73 VAL A O 1
ATOM 596 N N . ASN A 1 74 ? 13.171 8.183 -11.080 1.00 97.25 74 ASN A N 1
ATOM 597 C CA . ASN A 1 74 ? 13.874 7.193 -11.907 1.00 97.25 74 ASN A CA 1
ATOM 598 C C . ASN A 1 74 ? 13.509 5.742 -11.540 1.00 97.25 74 ASN A C 1
ATOM 600 O O . ASN A 1 74 ? 14.196 4.805 -11.945 1.00 97.25 74 ASN A O 1
ATOM 604 N N . GLU A 1 75 ? 12.481 5.539 -10.714 1.00 96.75 75 GLU A N 1
ATOM 605 C CA . GLU A 1 75 ? 12.051 4.216 -10.274 1.00 96.75 75 GLU A CA 1
ATOM 606 C C . GLU A 1 75 ? 10.976 3.661 -11.213 1.00 96.75 75 GLU A C 1
ATOM 608 O O . GLU A 1 75 ? 10.042 4.357 -11.608 1.00 96.75 75 GLU A O 1
ATOM 613 N N . THR A 1 76 ? 11.087 2.382 -11.573 1.00 96.88 76 THR A N 1
ATOM 614 C CA . THR A 1 76 ? 10.037 1.719 -12.350 1.00 96.88 76 THR A CA 1
ATOM 615 C C . THR A 1 76 ? 8.828 1.405 -11.469 1.00 96.88 76 THR A C 1
ATOM 617 O O . THR A 1 76 ? 8.954 1.179 -10.264 1.00 96.88 76 THR A O 1
ATOM 620 N N . ARG A 1 77 ? 7.643 1.287 -12.081 1.00 96.81 77 ARG A N 1
ATOM 621 C CA . ARG A 1 77 ? 6.391 0.930 -11.385 1.00 96.81 77 ARG A CA 1
ATOM 622 C C . ARG A 1 77 ? 6.541 -0.302 -10.481 1.00 96.81 77 ARG A C 1
ATOM 624 O O . ARG A 1 77 ? 6.186 -0.251 -9.304 1.00 96.81 77 ARG A O 1
ATOM 631 N N . ASN A 1 78 ? 7.111 -1.388 -11.010 1.00 97.94 78 ASN A N 1
ATOM 632 C CA . ASN A 1 78 ? 7.295 -2.632 -10.258 1.00 97.94 78 ASN A CA 1
ATOM 633 C C . ASN A 1 78 ? 8.255 -2.468 -9.072 1.00 97.94 78 ASN A C 1
ATOM 63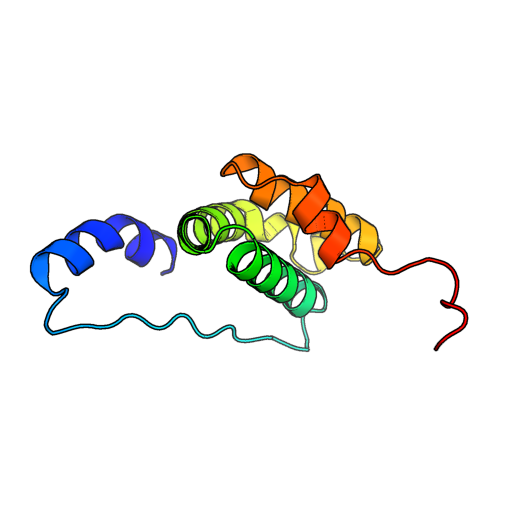5 O O . ASN A 1 78 ? 8.016 -3.049 -8.013 1.00 97.94 78 ASN A O 1
ATOM 639 N N . LYS A 1 79 ? 9.290 -1.627 -9.189 1.00 98.12 79 LYS A N 1
ATOM 640 C CA . LYS A 1 79 ? 10.185 -1.329 -8.063 1.00 98.12 79 LYS A CA 1
ATOM 641 C C . LYS A 1 79 ? 9.472 -0.550 -6.957 1.00 98.12 79 LYS A C 1
ATOM 643 O O . LYS A 1 79 ? 9.585 -0.920 -5.782 1.00 98.12 79 LYS A O 1
ATOM 648 N N . THR A 1 80 ? 8.615 0.408 -7.316 1.00 98.31 80 THR A N 1
ATOM 649 C CA . THR A 1 80 ? 7.768 1.090 -6.331 1.00 98.31 80 THR A CA 1
ATOM 650 C C . THR A 1 80 ? 6.804 0.113 -5.644 1.00 98.31 80 THR A C 1
ATOM 652 O O . THR A 1 80 ? 6.648 0.177 -4.421 1.00 98.31 80 THR A O 1
ATOM 655 N N . TYR A 1 81 ? 6.221 -0.854 -6.364 1.00 98.62 81 TYR A N 1
ATOM 656 C CA . TYR A 1 81 ? 5.403 -1.905 -5.744 1.00 98.62 81 TYR A CA 1
ATOM 657 C C . TYR A 1 81 ? 6.186 -2.812 -4.797 1.00 98.62 81 TYR A C 1
ATOM 659 O O . TYR A 1 81 ? 5.691 -3.108 -3.712 1.00 98.62 81 TYR A O 1
ATOM 667 N N . GLU A 1 82 ? 7.419 -3.203 -5.129 1.00 98.56 82 GLU A N 1
ATOM 668 C CA . GLU A 1 82 ? 8.280 -3.957 -4.206 1.00 98.56 82 GLU A CA 1
ATOM 669 C C . GLU A 1 82 ? 8.511 -3.193 -2.890 1.00 98.56 82 GLU A C 1
ATOM 671 O O . GLU A 1 82 ? 8.585 -3.789 -1.811 1.00 98.56 82 GLU A O 1
ATOM 676 N N . ARG A 1 83 ? 8.643 -1.861 -2.950 1.00 98.62 83 ARG A N 1
ATOM 677 C CA . ARG A 1 83 ? 8.773 -1.004 -1.760 1.00 98.62 83 ARG A CA 1
ATOM 678 C C . ARG A 1 83 ? 7.465 -0.904 -0.979 1.00 98.62 83 ARG A C 1
ATOM 680 O O . ARG A 1 83 ? 7.490 -1.040 0.242 1.00 98.62 83 ARG A O 1
ATOM 687 N N . LEU A 1 84 ? 6.333 -0.721 -1.651 1.00 98.75 84 LEU A N 1
ATOM 688 C CA . LEU A 1 84 ? 5.015 -0.667 -1.009 1.00 98.75 84 LEU A CA 1
ATOM 689 C C . LEU A 1 84 ? 4.639 -2.008 -0.357 1.00 98.75 84 LEU A C 1
ATOM 691 O O . LEU A 1 84 ? 4.159 -2.033 0.775 1.00 98.75 84 LEU A O 1
ATOM 695 N N . ALA A 1 85 ? 4.955 -3.131 -1.004 1.00 98.81 85 ALA A N 1
ATOM 696 C CA . ALA A 1 85 ? 4.792 -4.465 -0.435 1.00 98.81 85 ALA A CA 1
ATOM 697 C C . ALA A 1 85 ? 5.661 -4.667 0.818 1.00 98.81 85 ALA A C 1
ATOM 699 O O . ALA A 1 85 ? 5.222 -5.294 1.780 1.00 98.81 85 ALA A O 1
ATOM 700 N N . ARG A 1 86 ? 6.872 -4.089 0.865 1.00 98.75 86 ARG A N 1
ATOM 701 C CA . ARG A 1 86 ? 7.698 -4.072 2.087 1.00 98.75 86 ARG A CA 1
ATOM 702 C C . ARG A 1 86 ? 7.055 -3.272 3.224 1.00 98.75 86 ARG A C 1
ATOM 704 O O . ARG A 1 86 ? 7.155 -3.709 4.367 1.00 98.75 86 ARG A O 1
ATOM 711 N N . VAL A 1 87 ? 6.369 -2.164 2.928 1.00 98.75 87 VAL A N 1
ATOM 712 C CA . VAL A 1 87 ? 5.583 -1.413 3.930 1.00 98.75 87 VAL A CA 1
ATOM 713 C C . VAL A 1 87 ? 4.413 -2.254 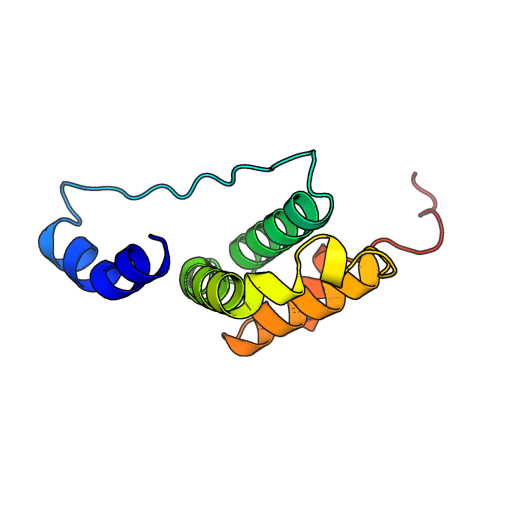4.454 1.00 98.75 87 VAL A C 1
ATOM 715 O O . VAL A 1 87 ? 4.149 -2.257 5.650 1.00 98.75 87 VAL A O 1
ATOM 718 N N . ALA A 1 88 ? 3.740 -3.029 3.602 1.00 98.75 88 ALA A N 1
ATOM 719 C CA . ALA A 1 88 ? 2.730 -3.988 4.061 1.00 98.75 88 ALA A CA 1
ATOM 720 C C . ALA A 1 88 ? 3.345 -5.105 4.932 1.00 98.75 88 ALA A C 1
ATOM 722 O O . ALA A 1 88 ? 2.802 -5.460 5.980 1.00 98.75 88 ALA A O 1
ATOM 723 N N . GLY A 1 89 ? 4.529 -5.590 4.549 1.00 98.62 89 GLY A N 1
ATOM 724 C CA . GLY A 1 89 ? 5.317 -6.551 5.319 1.00 98.62 89 GLY A CA 1
ATOM 725 C C . GLY A 1 89 ? 5.651 -6.091 6.736 1.00 98.62 89 GLY A C 1
ATOM 726 O O . GLY A 1 89 ? 5.568 -6.886 7.670 1.00 98.62 89 GLY A O 1
ATOM 727 N N . SER A 1 90 ? 5.976 -4.808 6.931 1.00 98.56 90 SER A N 1
ATOM 728 C CA . SER A 1 90 ? 6.349 -4.287 8.254 1.00 98.56 90 SER A CA 1
ATOM 729 C C . SER A 1 90 ? 5.195 -4.261 9.261 1.00 98.56 90 SER A C 1
ATOM 731 O O . SER A 1 90 ? 5.448 -4.162 10.459 1.00 98.56 90 SER A O 1
ATOM 733 N N . VAL A 1 91 ? 3.944 -4.386 8.804 1.00 98.44 91 VAL A N 1
ATOM 734 C CA . VAL A 1 91 ? 2.753 -4.480 9.669 1.00 98.44 91 VAL A CA 1
ATOM 735 C C . VAL A 1 91 ? 2.182 -5.905 9.758 1.00 98.44 91 VAL A C 1
ATOM 737 O O . VAL A 1 91 ? 1.125 -6.129 10.360 1.00 98.44 91 VAL A O 1
ATOM 740 N N . GLY A 1 92 ? 2.906 -6.883 9.202 1.00 98.31 92 GLY A N 1
ATOM 741 C CA . GLY A 1 92 ? 2.589 -8.309 9.284 1.00 98.31 92 GLY A CA 1
ATOM 742 C C . GLY A 1 92 ? 1.722 -8.854 8.148 1.00 98.31 92 GLY A C 1
ATOM 743 O O . GLY A 1 92 ? 1.197 -9.954 8.286 1.00 98.31 92 GLY A O 1
ATOM 744 N N . VAL A 1 93 ? 1.553 -8.120 7.043 1.00 98.62 93 VAL A N 1
ATOM 745 C CA . VAL A 1 93 ? 0.918 -8.656 5.825 1.00 98.62 93 VAL A CA 1
ATOM 746 C C . VAL A 1 93 ? 1.967 -9.417 5.009 1.00 98.62 93 VAL A C 1
ATOM 748 O O . VAL A 1 93 ? 3.114 -8.991 4.915 1.00 98.62 93 VAL A O 1
ATOM 751 N N . ASP A 1 94 ? 1.596 -10.534 4.386 1.00 98.56 94 ASP A N 1
ATOM 752 C CA . ASP A 1 94 ? 2.489 -11.277 3.490 1.00 98.56 94 ASP A CA 1
ATOM 753 C C . ASP A 1 94 ? 2.895 -10.409 2.280 1.00 98.56 94 ASP A C 1
ATOM 755 O O . ASP A 1 94 ? 2.105 -10.172 1.359 1.00 98.56 94 ASP A O 1
ATOM 759 N N . LYS A 1 95 ? 4.142 -9.919 2.286 1.00 98.19 95 LYS A N 1
ATOM 760 C CA . LYS A 1 95 ? 4.654 -9.014 1.247 1.00 98.19 95 LYS A CA 1
ATOM 761 C C . LYS A 1 95 ? 4.692 -9.668 -0.136 1.00 98.19 95 LYS A C 1
ATOM 763 O O . LYS A 1 95 ? 4.537 -8.963 -1.128 1.00 98.19 95 LYS A O 1
ATO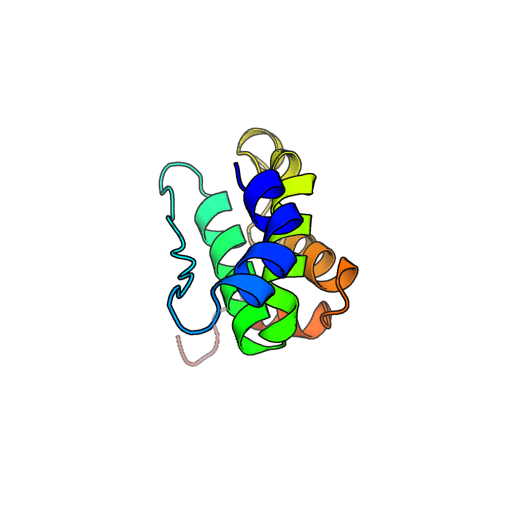M 768 N N . GLN A 1 96 ? 4.897 -10.984 -0.225 1.00 98.62 96 GLN A N 1
ATOM 769 C CA . GLN A 1 96 ? 4.933 -11.690 -1.503 1.00 98.62 96 GLN A CA 1
ATOM 770 C C . GLN A 1 96 ? 3.535 -11.759 -2.112 1.00 98.62 96 GLN A C 1
ATOM 772 O O . GLN A 1 96 ? 3.383 -11.485 -3.300 1.00 98.62 96 GLN A O 1
ATOM 777 N N . LYS A 1 97 ? 2.506 -12.026 -1.299 1.00 98.69 97 LYS A N 1
ATOM 778 C CA . LYS A 1 97 ? 1.109 -11.981 -1.759 1.00 98.69 97 LYS A CA 1
ATOM 779 C C . LYS A 1 97 ? 0.679 -10.577 -2.170 1.00 98.69 97 LYS A C 1
ATOM 781 O O . LYS A 1 97 ? -0.003 -10.434 -3.178 1.00 98.69 97 LYS A O 1
ATOM 786 N N . VAL A 1 98 ? 1.098 -9.545 -1.431 1.00 98.81 98 VAL A N 1
ATOM 787 C CA . VAL A 1 98 ? 0.831 -8.147 -1.814 1.00 98.81 98 VAL A CA 1
ATOM 788 C C . VAL A 1 98 ? 1.486 -7.829 -3.156 1.00 98.81 98 VAL A C 1
ATOM 790 O O . VAL A 1 98 ? 0.816 -7.322 -4.048 1.00 98.81 98 VAL A O 1
ATOM 793 N N . LEU A 1 99 ? 2.769 -8.162 -3.326 1.00 98.62 99 LEU A N 1
ATOM 794 C CA . LEU A 1 99 ? 3.484 -7.910 -4.577 1.00 98.62 99 LEU A CA 1
ATOM 795 C C . LEU A 1 99 ? 2.859 -8.666 -5.758 1.00 98.62 99 LEU A C 1
ATOM 797 O O . LEU A 1 99 ? 2.717 -8.088 -6.830 1.00 98.62 99 LEU A O 1
ATOM 801 N N . ALA A 1 100 ? 2.428 -9.914 -5.557 1.00 98.25 100 ALA A N 1
ATOM 802 C CA . ALA A 1 100 ? 1.776 -10.717 -6.591 1.00 98.25 100 ALA A CA 1
ATOM 803 C C . ALA A 1 100 ? 0.452 -10.113 -7.098 1.00 98.25 100 ALA A C 1
ATOM 805 O O . ALA A 1 100 ? 0.087 -10.347 -8.243 1.00 98.25 100 ALA A O 1
ATOM 806 N N . LEU A 1 101 ? -0.256 -9.324 -6.277 1.00 98.38 101 LEU A N 1
ATOM 807 C CA . LEU A 1 101 ? -1.464 -8.601 -6.700 1.00 98.38 101 LEU A CA 1
ATOM 808 C C . LEU A 1 101 ? -1.173 -7.319 -7.495 1.00 98.38 101 LEU A C 1
ATOM 810 O O . LEU A 1 101 ? -2.094 -6.766 -8.089 1.00 98.38 101 LEU A O 1
ATOM 814 N N . LEU A 1 102 ? 0.061 -6.811 -7.445 1.00 98.19 102 LEU A N 1
ATOM 815 C CA . LEU A 1 102 ? 0.418 -5.486 -7.962 1.00 98.19 102 LEU A CA 1
ATOM 816 C C . LEU A 1 102 ? 1.349 -5.544 -9.173 1.00 98.19 102 LEU A C 1
ATOM 818 O O . LEU A 1 102 ? 1.297 -4.662 -10.024 1.00 98.19 102 LEU A O 1
ATOM 822 N N . VAL A 1 103 ? 2.239 -6.537 -9.222 1.00 96.88 103 VAL A N 1
ATOM 823 C CA . VAL A 1 103 ? 3.295 -6.605 -10.232 1.00 96.88 103 VAL A CA 1
ATOM 824 C C . VAL A 1 103 ? 2.707 -6.673 -11.641 1.00 96.88 103 VAL A C 1
ATOM 826 O O . VAL A 1 103 ? 1.781 -7.434 -11.912 1.00 96.88 103 VAL A O 1
ATOM 829 N N . ILE A 1 104 ? 3.270 -5.876 -12.544 1.00 94.75 104 ILE A N 1
ATOM 830 C CA . ILE A 1 104 ? 2.925 -5.906 -13.963 1.00 94.75 104 ILE A CA 1
ATOM 831 C C . ILE A 1 104 ? 3.919 -6.831 -14.677 1.00 94.75 104 ILE A C 1
ATOM 833 O O . ILE A 1 104 ? 5.126 -6.596 -14.553 1.00 94.75 104 ILE A O 1
ATOM 837 N N . PRO A 1 105 ? 3.462 -7.872 -15.395 1.00 91.75 105 PRO A N 1
ATOM 838 C CA . PRO A 1 105 ? 4.341 -8.730 -16.184 1.00 91.75 105 PRO A CA 1
ATOM 839 C C . PRO A 1 105 ? 5.131 -7.940 -17.236 1.00 91.75 105 PRO A C 1
ATOM 841 O O . PRO A 1 105 ? 4.622 -6.989 -17.823 1.00 91.75 105 PRO A O 1
ATOM 844 N N . GLU A 1 106 ? 6.374 -8.347 -17.500 1.00 87.38 106 GLU A N 1
ATOM 845 C CA . GLU A 1 106 ? 7.226 -7.711 -18.524 1.00 87.38 106 GLU A CA 1
ATOM 846 C C . GLU A 1 106 ? 6.855 -8.119 -19.955 1.00 87.38 106 GLU A C 1
ATOM 848 O O . GLU A 1 106 ? 7.290 -7.493 -20.918 1.00 87.38 106 GLU A O 1
ATOM 853 N N . THR A 1 107 ? 6.047 -9.168 -20.095 1.00 86.56 107 THR A N 1
ATOM 854 C CA . THR A 1 107 ? 5.544 -9.650 -21.381 1.00 86.56 107 THR A CA 1
ATOM 855 C C . THR A 1 107 ? 4.021 -9.718 -21.335 1.00 86.56 107 THR A C 1
ATOM 857 O O . THR A 1 107 ? 3.470 -9.978 -20.261 1.00 86.56 107 THR A O 1
ATOM 860 N N . PRO A 1 108 ? 3.333 -9.476 -22.464 1.00 81.31 108 PRO A N 1
ATOM 861 C CA . PRO A 1 108 ? 1.889 -9.636 -22.535 1.00 81.31 108 PRO A CA 1
ATOM 862 C C . PRO A 1 108 ? 1.501 -11.055 -22.131 1.00 81.31 108 PRO A C 1
ATOM 864 O O . PRO A 1 108 ? 2.132 -12.027 -22.561 1.00 81.31 108 PRO A O 1
ATOM 867 N N . ASN A 1 109 ? 0.443 -11.188 -21.336 1.00 74.25 109 ASN A N 1
ATOM 868 C CA . ASN A 1 109 ? -0.214 -12.479 -21.244 1.00 74.25 109 ASN A CA 1
ATOM 869 C C . ASN A 1 109 ? -0.867 -12.771 -22.594 1.00 74.25 109 ASN A C 1
ATOM 871 O O . ASN A 1 109 ? -1.365 -11.871 -23.255 1.00 74.25 109 ASN A O 1
ATOM 875 N N . SER A 1 110 ? -0.924 -14.040 -22.987 1.00 63.44 110 SER A N 1
ATOM 876 C CA . SER A 1 110 ? -1.549 -14.485 -24.245 1.00 63.44 110 SER A CA 1
ATOM 877 C C . SER A 1 110 ? -3.055 -14.178 -24.375 1.00 63.44 110 SER A C 1
ATOM 879 O O . SER A 1 110 ? -3.678 -14.614 -25.340 1.00 63.44 110 SER A O 1
ATOM 881 N N . GLN A 1 111 ? -3.645 -13.475 -23.404 1.00 58.06 111 GLN A N 1
ATOM 882 C CA . GLN A 1 111 ? -5.060 -13.103 -23.347 1.00 58.06 111 GLN A CA 1
ATOM 883 C C . GLN A 1 111 ? -5.304 -11.583 -23.311 1.00 58.06 111 GLN A C 1
ATOM 885 O O . GLN A 1 111 ? -6.465 -11.187 -23.230 1.00 58.06 111 GLN A O 1
ATOM 890 N N . ASP A 1 112 ? -4.246 -10.768 -23.391 1.00 46.94 112 ASP A N 1
ATOM 891 C CA . ASP A 1 112 ? -4.313 -9.320 -23.645 1.00 46.94 112 ASP A CA 1
ATOM 892 C C . ASP A 1 112 ? -3.927 -9.027 -25.107 1.00 46.94 112 ASP A C 1
ATOM 894 O O . ASP A 1 112 ? -4.555 -8.131 -25.718 1.00 46.94 112 ASP A O 1
#

Sequence (112 aa):
MFNTFYANGPTVAQQYCSRLQVIFRQQIQPWHPSSTLAHEAGAAVLRLAPEKFWQFSAALFQTRRSFFDVSVVNETRNKTYERLARVAGSVGVDKQKVLALLVIPETPNSQD

pLDDT: mean 93.96, std 7.78, range [46.94, 98.81]

Organism: Penicillium nalgiovense (NCBI:txid60175)

Foldseek 3Di:
DLVVCLVCVVVCCVPAVPPDDDDDDQDQDVVWVLSVLLVLLLVLCCVQPVVCSSVLVVLCVVCVVCRGCVNCVPPDSLRSLLVSLVSSVVSPTNSVSSSVSRDDDPDDDPVD